Protein AF-J4TCX5-F1 (afdb_monomer_lite)

Structure (mmCIF, N/CA/C/O backbone):
data_AF-J4TCX5-F1
#
_entry.id   AF-J4TCX5-F1
#
loop_
_atom_site.group_PDB
_atom_site.id
_atom_site.type_symbol
_atom_site.label_atom_id
_atom_site.label_alt_id
_atom_site.label_comp_id
_atom_site.label_asym_id
_atom_site.label_entity_id
_atom_site.label_seq_id
_atom_site.pdbx_PDB_ins_code
_atom_site.Cartn_x
_atom_site.Cartn_y
_atom_site.Cartn_z
_atom_site.occupancy
_atom_site.B_iso_or_equiv
_atom_site.auth_seq_id
_atom_site.auth_comp_id
_atom_site.auth_asym_id
_atom_site.auth_atom_id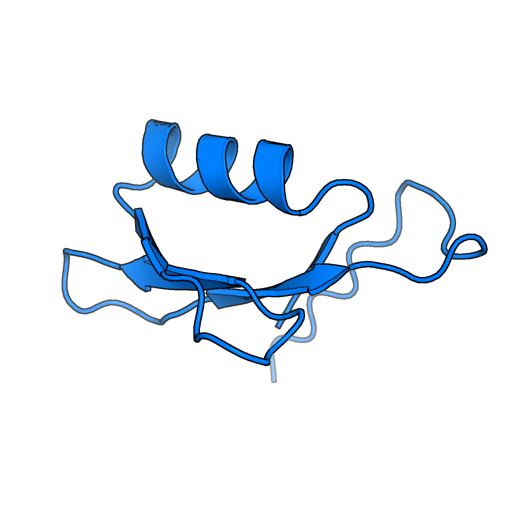
_atom_site.pdbx_PDB_model_num
ATOM 1 N N . MET A 1 1 ? 7.809 -7.640 4.715 1.00 74.56 1 MET A N 1
ATOM 2 C CA . MET A 1 1 ? 8.353 -6.679 3.731 1.00 74.56 1 MET A CA 1
ATOM 3 C C . MET A 1 1 ? 8.323 -7.320 2.353 1.00 74.56 1 MET A C 1
ATOM 5 O O . MET A 1 1 ? 8.722 -8.473 2.242 1.00 74.56 1 MET A O 1
ATOM 9 N N . ILE A 1 2 ? 7.825 -6.608 1.343 1.00 84.62 2 ILE A N 1
ATOM 10 C CA . ILE A 1 2 ? 7.678 -7.075 -0.042 1.00 84.62 2 ILE A CA 1
ATOM 11 C C . ILE A 1 2 ? 8.493 -6.161 -0.957 1.00 84.62 2 ILE A C 1
ATOM 13 O O . ILE A 1 2 ? 8.436 -4.938 -0.830 1.00 84.62 2 ILE A O 1
ATOM 17 N N . TYR A 1 3 ? 9.222 -6.750 -1.904 1.00 83.38 3 TYR A N 1
ATOM 18 C CA . TYR A 1 3 ? 9.862 -6.006 -2.984 1.00 83.38 3 TYR A CA 1
ATOM 19 C C . TY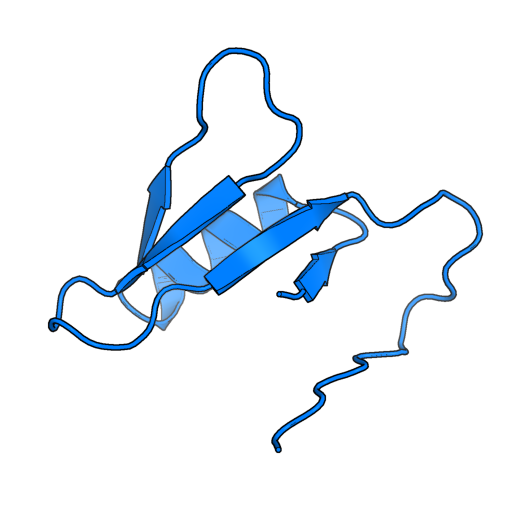R A 1 3 ? 8.944 -5.989 -4.203 1.00 83.38 3 TYR A C 1
ATOM 21 O O . TYR A 1 3 ? 8.697 -7.027 -4.812 1.00 83.38 3 TYR A O 1
ATOM 29 N N . ALA A 1 4 ? 8.434 -4.814 -4.555 1.00 83.44 4 ALA A N 1
ATOM 30 C CA . ALA A 1 4 ? 7.500 -4.640 -5.658 1.00 83.44 4 ALA A CA 1
ATOM 31 C C . ALA A 1 4 ? 8.189 -3.973 -6.853 1.00 83.44 4 ALA A C 1
ATOM 33 O O . ALA A 1 4 ? 8.877 -2.963 -6.705 1.00 83.44 4 ALA A O 1
ATOM 34 N N . ALA A 1 5 ? 7.988 -4.520 -8.055 1.00 82.69 5 ALA A N 1
ATOM 35 C CA . ALA A 1 5 ? 8.481 -3.906 -9.289 1.00 82.69 5 ALA A CA 1
ATOM 36 C C . ALA A 1 5 ? 7.804 -2.549 -9.549 1.00 82.69 5 ALA A C 1
ATOM 38 O O . ALA A 1 5 ? 8.477 -1.583 -9.905 1.00 82.69 5 ALA A O 1
ATOM 39 N N . ASN A 1 6 ? 6.492 -2.476 -9.300 1.00 85.19 6 ASN A N 1
ATOM 40 C CA . ASN A 1 6 ? 5.737 -1.231 -9.223 1.00 85.19 6 ASN A CA 1
ATOM 41 C C . ASN A 1 6 ? 5.075 -1.126 -7.843 1.00 85.19 6 ASN A C 1
ATOM 43 O O . ASN A 1 6 ? 4.093 -1.813 -7.557 1.00 85.19 6 ASN A O 1
ATOM 47 N N . VAL A 1 7 ? 5.654 -0.294 -6.978 1.00 85.69 7 VAL A N 1
ATOM 48 C CA . VAL A 1 7 ? 5.179 -0.086 -5.604 1.00 85.69 7 VAL A CA 1
ATOM 49 C C . VAL A 1 7 ? 3.791 0.551 -5.591 1.00 85.69 7 VAL A C 1
ATOM 51 O O . VAL A 1 7 ? 2.962 0.151 -4.782 1.00 85.69 7 VAL A O 1
ATOM 54 N N . GLU A 1 8 ? 3.513 1.489 -6.498 1.00 86.06 8 GLU A N 1
ATOM 55 C CA . GLU A 1 8 ? 2.248 2.227 -6.510 1.00 86.06 8 GLU A CA 1
ATOM 56 C C . GLU A 1 8 ? 1.075 1.334 -6.939 1.00 86.06 8 GLU A C 1
ATOM 58 O O . GLU A 1 8 ? 0.047 1.293 -6.263 1.00 86.06 8 GLU A O 1
ATOM 63 N N . ASP A 1 9 ? 1.251 0.545 -8.004 1.00 87.88 9 ASP A N 1
ATOM 64 C CA . ASP A 1 9 ? 0.231 -0.421 -8.442 1.00 87.88 9 ASP A CA 1
ATOM 65 C C . ASP A 1 9 ? -0.013 -1.498 -7.380 1.00 87.88 9 ASP A C 1
ATOM 67 O O . ASP A 1 9 ? -1.153 -1.889 -7.126 1.00 87.88 9 ASP A O 1
ATOM 71 N N . THR A 1 10 ? 1.062 -1.952 -6.725 1.00 88.25 10 THR A N 1
ATOM 72 C CA . THR A 1 10 ? 0.970 -2.940 -5.644 1.00 88.25 10 THR A CA 1
ATOM 73 C C . THR A 1 10 ? 0.213 -2.359 -4.456 1.00 88.25 10 THR A C 1
ATOM 75 O O . THR A 1 10 ? -0.690 -3.006 -3.938 1.00 88.25 10 THR A O 1
ATOM 78 N N . ALA A 1 11 ? 0.520 -1.125 -4.053 1.00 89.38 11 ALA A N 1
ATOM 79 C CA . ALA A 1 11 ? -0.187 -0.453 -2.972 1.00 89.38 11 ALA A CA 1
ATOM 80 C C . ALA A 1 11 ? -1.688 -0.342 -3.274 1.00 89.38 11 ALA A C 1
ATOM 82 O O . ALA A 1 11 ? -2.501 -0.812 -2.483 1.00 89.38 11 ALA A O 1
ATOM 83 N N . ARG A 1 12 ? -2.055 0.148 -4.467 1.00 89.50 12 ARG A N 1
ATOM 84 C CA . ARG A 1 12 ? -3.461 0.262 -4.899 1.00 89.50 12 ARG A CA 1
ATOM 85 C C . ARG A 1 12 ? -4.197 -1.075 -4.908 1.00 89.50 12 ARG A C 1
ATOM 87 O O . ARG A 1 12 ? -5.390 -1.109 -4.616 1.00 89.50 12 ARG A O 1
ATOM 94 N N . PHE A 1 13 ? -3.522 -2.165 -5.268 1.00 89.31 13 PHE A N 1
ATOM 95 C CA . PHE A 1 13 ? -4.104 -3.504 -5.20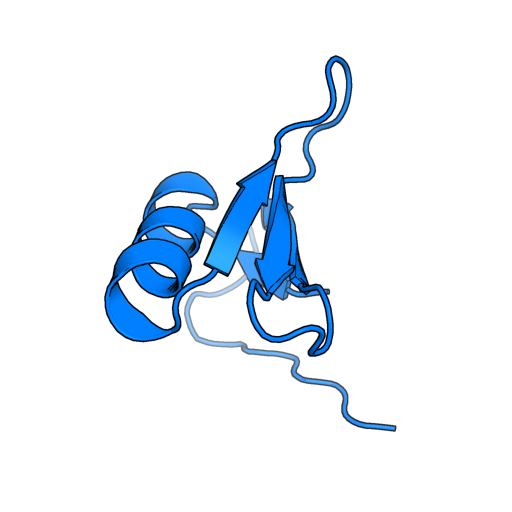1 1.00 89.31 13 PHE A CA 1
ATOM 96 C C . PHE A 1 13 ? -4.484 -3.865 -3.758 1.00 89.31 13 PHE A C 1
ATOM 98 O O . PHE A 1 13 ? -5.617 -4.275 -3.507 1.00 89.31 13 PHE A O 1
ATOM 105 N N . TYR A 1 14 ? -3.582 -3.644 -2.800 1.00 89.12 14 TYR A N 1
ATOM 106 C CA . TYR A 1 14 ? -3.865 -3.924 -1.392 1.00 89.12 14 TYR A CA 1
ATOM 107 C C . TYR A 1 14 ? -4.948 -3.015 -0.804 1.00 89.12 14 TYR A C 1
ATOM 109 O O . TYR A 1 14 ? -5.822 -3.510 -0.095 1.00 89.12 14 TYR A O 1
ATOM 117 N N . GLU A 1 15 ? -4.955 -1.727 -1.150 1.00 89.81 15 GLU A N 1
ATOM 118 C CA . GLU A 1 15 ? -6.011 -0.806 -0.709 1.00 89.81 15 GLU A CA 1
ATOM 119 C C . GLU A 1 15 ? -7.396 -1.232 -1.217 1.00 89.81 15 GLU A C 1
ATOM 121 O O . GLU A 1 15 ? -8.371 -1.212 -0.475 1.00 89.81 15 GLU A O 1
ATOM 126 N N . ARG A 1 16 ? -7.495 -1.669 -2.480 1.00 90.44 16 ARG A N 1
ATOM 127 C CA . ARG A 1 16 ? -8.780 -2.042 -3.095 1.00 90.44 16 ARG A CA 1
ATOM 128 C C . ARG A 1 16 ? -9.327 -3.388 -2.640 1.00 90.44 16 ARG A C 1
ATOM 130 O O . ARG A 1 16 ? -10.542 -3.559 -2.624 1.00 90.44 16 ARG A O 1
ATOM 137 N N . HIS A 1 17 ? -8.458 -4.359 -2.371 1.00 88.75 17 HIS A N 1
ATOM 138 C CA . HIS A 1 17 ? -8.877 -5.747 -2.157 1.00 88.75 17 HIS A CA 1
ATOM 139 C C . HIS A 1 17 ? -8.845 -6.189 -0.695 1.00 88.75 17 HIS A C 1
ATOM 141 O O . HIS A 1 17 ? -9.530 -7.150 -0.355 1.00 88.75 17 HIS A O 1
ATOM 147 N N . PHE A 1 18 ? -8.062 -5.518 0.150 1.00 85.38 18 PHE A N 1
ATOM 148 C CA . PHE A 1 18 ? -7.766 -5.990 1.504 1.00 85.38 18 PHE A CA 1
ATOM 149 C C . PHE A 1 18 ? -7.939 -4.909 2.580 1.00 85.38 18 PHE A C 1
ATOM 151 O O . PHE A 1 18 ? -7.514 -5.125 3.707 1.00 85.38 18 PHE A O 1
ATOM 158 N N . ASP A 1 19 ? -8.543 -3.765 2.239 1.00 88.19 19 ASP A N 1
ATOM 159 C CA . ASP A 1 19 ? -8.799 -2.648 3.164 1.00 88.19 19 ASP A CA 1
ATOM 160 C C . ASP A 1 19 ? -7.535 -2.156 3.894 1.00 88.19 19 ASP A C 1
ATOM 162 O O . ASP A 1 19 ? -7.519 -1.833 5.083 1.00 88.19 19 ASP A O 1
ATOM 166 N N . PHE A 1 20 ? -6.424 -2.123 3.158 1.00 91.69 20 PHE A N 1
ATOM 167 C CA . PHE A 1 20 ? -5.206 -1.467 3.613 1.00 91.69 20 PHE A CA 1
ATOM 168 C C . 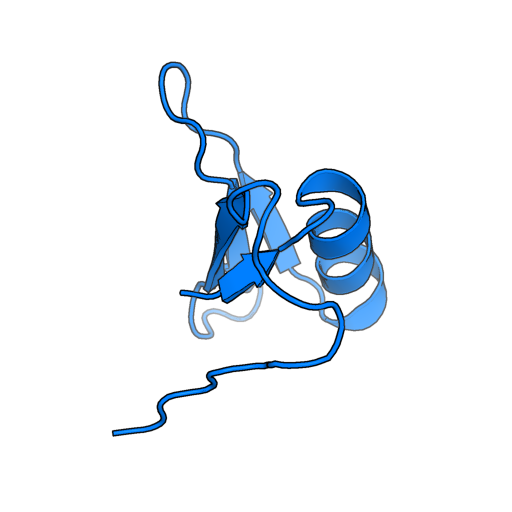PHE A 1 20 ? -5.246 0.021 3.284 1.00 91.69 20 PHE A C 1
ATOM 170 O O . PHE A 1 20 ? -5.902 0.456 2.341 1.00 91.69 20 PHE A O 1
ATOM 177 N N . LYS A 1 21 ? -4.460 0.800 4.023 1.00 91.62 21 LYS A N 1
ATOM 178 C CA . LYS A 1 21 ? -4.180 2.199 3.706 1.00 91.62 21 LYS A CA 1
ATOM 179 C C . LYS A 1 21 ? -2.696 2.386 3.442 1.00 91.62 21 LYS A C 1
ATOM 181 O O . LYS A 1 21 ? -1.878 2.086 4.313 1.00 91.62 21 LYS A O 1
ATOM 186 N N . ALA A 1 22 ? -2.342 2.892 2.265 1.00 90.75 22 ALA A N 1
ATOM 187 C CA . ALA A 1 22 ? -0.959 3.194 1.934 1.00 90.75 22 ALA A CA 1
ATOM 188 C C . ALA A 1 22 ? -0.516 4.513 2.585 1.00 90.75 22 ALA A C 1
ATOM 190 O O . ALA A 1 22 ? -1.147 5.557 2.431 1.00 90.75 22 ALA A O 1
ATOM 191 N N . THR A 1 23 ? 0.605 4.469 3.298 1.00 89.62 23 THR A N 1
ATOM 192 C CA . THR A 1 23 ? 1.273 5.622 3.899 1.00 89.62 23 THR A CA 1
ATOM 193 C C . THR A 1 23 ? 2.685 5.715 3.339 1.00 89.62 23 THR A C 1
ATOM 195 O O . THR A 1 23 ? 3.448 4.751 3.370 1.00 89.62 23 THR A O 1
ATOM 198 N N . ILE A 1 24 ? 3.034 6.885 2.806 1.00 84.94 24 ILE A N 1
ATOM 199 C CA . ILE A 1 24 ? 4.390 7.196 2.346 1.00 84.94 24 ILE A CA 1
ATOM 200 C C . ILE A 1 24 ? 5.024 8.099 3.394 1.00 84.94 24 ILE A C 1
ATOM 202 O O . ILE A 1 24 ? 4.499 9.177 3.681 1.00 84.94 24 ILE A O 1
ATOM 206 N N . LEU A 1 25 ? 6.157 7.677 3.948 1.00 78.38 25 LEU A N 1
ATOM 207 C CA . LEU A 1 25 ? 6.934 8.527 4.841 1.00 78.38 25 LEU A CA 1
ATOM 208 C C . LEU A 1 25 ? 7.782 9.504 4.009 1.00 78.38 25 LEU A C 1
ATOM 210 O O . LEU A 1 25 ? 8.514 9.072 3.113 1.00 78.38 25 LEU A O 1
ATOM 214 N N . PRO A 1 26 ? 7.710 10.823 4.272 1.00 71.81 26 PRO A N 1
ATOM 215 C CA . PRO A 1 26 ? 8.522 11.802 3.561 1.00 71.81 26 PRO A CA 1
ATOM 216 C C . PRO A 1 26 ? 10.015 11.509 3.740 1.00 71.81 26 PRO A C 1
ATOM 218 O O . PRO A 1 26 ? 10.512 11.457 4.861 1.00 71.81 26 PRO A O 1
ATOM 221 N N . GLY A 1 27 ? 10.733 11.346 2.628 1.00 72.38 27 GLY A N 1
ATOM 222 C CA . GLY A 1 27 ? 12.174 11.068 2.624 1.00 72.38 27 GLY A CA 1
ATOM 223 C C . GLY A 1 27 ? 12.541 9.589 2.501 1.00 72.38 27 GLY A C 1
ATOM 224 O O . GLY A 1 27 ? 13.717 9.294 2.291 1.00 72.38 27 GLY A O 1
ATOM 225 N N . ASP A 1 28 ? 11.564 8.680 2.546 1.00 71.50 28 ASP A N 1
ATOM 226 C CA . ASP A 1 28 ? 11.792 7.249 2.353 1.00 71.50 28 ASP A CA 1
ATOM 227 C C . ASP A 1 28 ? 11.242 6.753 1.002 1.00 71.50 28 ASP A C 1
ATOM 229 O O . ASP A 1 28 ? 10.306 7.314 0.431 1.00 71.50 28 ASP A O 1
ATOM 233 N N . ARG A 1 29 ? 11.837 5.683 0.465 1.00 77.81 29 ARG A N 1
ATOM 234 C CA . ARG A 1 29 ? 11.361 4.972 -0.741 1.00 77.81 29 ARG A CA 1
ATOM 235 C C . ARG A 1 29 ? 10.463 3.780 -0.395 1.00 77.81 29 ARG A C 1
ATOM 237 O O . ARG A 1 29 ? 10.248 2.898 -1.231 1.00 77.81 29 ARG A O 1
ATOM 244 N N . ILE A 1 30 ? 9.970 3.747 0.838 1.00 84.38 30 ILE A N 1
ATOM 245 C CA . ILE A 1 30 ? 9.146 2.679 1.390 1.00 84.38 30 ILE A CA 1
ATOM 246 C C . ILE A 1 30 ? 7.701 3.162 1.475 1.00 84.38 30 ILE A C 1
ATOM 248 O O . ILE A 1 30 ? 7.420 4.252 1.971 1.00 84.38 30 ILE A O 1
ATOM 252 N N . VAL A 1 31 ? 6.785 2.326 0.993 1.00 89.31 31 VAL A N 1
ATOM 253 C CA . VAL A 1 31 ? 5.346 2.484 1.219 1.00 89.31 31 VAL A CA 1
ATOM 254 C C . VAL A 1 31 ? 4.943 1.520 2.318 1.00 89.31 31 VAL A C 1
ATOM 256 O O . VAL A 1 31 ? 5.191 0.322 2.210 1.00 89.31 31 VAL A O 1
ATOM 259 N N . GLU A 1 32 ? 4.308 2.021 3.365 1.00 90.50 32 GLU A N 1
ATOM 260 C CA . GLU A 1 32 ? 3.724 1.193 4.412 1.00 90.50 32 GLU A CA 1
ATOM 261 C C . GLU A 1 32 ? 2.231 1.013 4.148 1.00 90.50 32 GLU A C 1
ATOM 263 O O . GLU A 1 32 ? 1.484 1.980 4.041 1.00 90.50 32 GLU A O 1
ATOM 268 N N . LEU A 1 33 ? 1.784 -0.230 4.031 1.00 89.75 33 LEU A N 1
ATOM 269 C CA . LEU A 1 33 ? 0.376 -0.585 3.998 1.00 89.75 33 LEU A CA 1
ATOM 270 C C . LEU A 1 33 ? -0.068 -0.904 5.421 1.00 89.75 33 LEU A C 1
ATOM 272 O O . LEU A 1 33 ? 0.390 -1.884 6.010 1.00 89.75 33 LEU A O 1
ATOM 276 N N . VAL A 1 34 ? -0.976 -0.092 5.947 1.00 90.19 34 VAL A N 1
ATOM 277 C CA . VAL A 1 34 ? -1.525 -0.235 7.296 1.00 90.19 34 VAL A CA 1
ATOM 278 C C . VAL A 1 34 ? -2.887 -0.912 7.219 1.00 90.19 34 VAL A C 1
ATOM 280 O O . VAL A 1 34 ? -3.801 -0.376 6.585 1.00 90.19 34 VAL A O 1
ATOM 283 N N . ALA A 1 35 ? -3.021 -2.077 7.851 1.00 88.62 35 ALA A N 1
ATOM 284 C CA . ALA A 1 35 ? -4.294 -2.788 7.923 1.00 88.62 35 ALA A CA 1
ATOM 285 C C . ALA A 1 35 ? -5.270 -1.993 8.805 1.00 88.62 35 ALA A C 1
ATOM 287 O O . ALA A 1 35 ? -4.911 -1.580 9.910 1.00 88.62 35 ALA A O 1
ATOM 288 N N . GLN A 1 36 ? -6.487 -1.726 8.325 1.00 87.94 36 GLN A N 1
ATOM 289 C CA . GLN A 1 36 ? -7.456 -0.926 9.090 1.00 87.94 36 GLN A CA 1
ATOM 290 C C . GLN A 1 36 ? -8.174 -1.725 10.189 1.00 87.94 36 GLN A C 1
ATOM 292 O O . GLN A 1 36 ? -8.734 -1.142 11.114 1.00 87.94 36 GLN A O 1
ATOM 297 N N . ASP A 1 37 ? -8.106 -3.052 10.139 1.00 84.25 37 ASP A N 1
ATOM 298 C CA . ASP A 1 37 ? -8.696 -3.974 11.113 1.00 84.25 37 ASP A CA 1
ATOM 299 C C . ASP A 1 37 ? -7.790 -4.260 12.328 1.00 84.25 37 ASP A C 1
ATOM 301 O O . ASP A 1 37 ? -8.138 -5.065 13.193 1.00 84.25 37 ASP A O 1
ATOM 305 N N . GLY A 1 38 ? -6.631 -3.597 12.416 1.00 76.31 38 GLY A N 1
ATOM 306 C CA . GLY A 1 38 ? -5.628 -3.840 13.457 1.00 76.31 38 GLY A CA 1
ATOM 307 C C . GLY A 1 38 ? -4.728 -5.049 13.183 1.00 76.31 38 GLY A C 1
ATOM 308 O O . GLY A 1 38 ? -3.993 -5.475 14.076 1.00 76.31 38 GLY A O 1
ATOM 309 N N . GLY A 1 39 ? -4.780 -5.605 11.969 1.00 80.25 39 GLY A N 1
ATOM 310 C CA . GLY A 1 39 ? -3.874 -6.643 11.495 1.00 80.25 39 GLY A CA 1
ATOM 311 C C . GLY A 1 39 ? -2.435 -6.162 11.270 1.00 80.25 39 GLY A C 1
ATOM 312 O O . GLY A 1 39 ? -2.021 -5.072 11.662 1.00 80.25 39 GLY A O 1
ATOM 313 N N . ALA A 1 40 ? -1.631 -7.013 10.632 1.00 84.62 40 ALA A N 1
ATOM 314 C CA . ALA A 1 40 ? -0.221 -6.725 10.384 1.00 84.62 40 ALA A CA 1
ATOM 315 C C . ALA A 1 40 ? -0.018 -5.708 9.247 1.00 84.62 40 ALA A C 1
ATOM 317 O O . ALA A 1 40 ? -0.621 -5.827 8.181 1.00 84.62 40 ALA A O 1
ATOM 318 N N . ASN A 1 41 ? 0.921 -4.776 9.434 1.00 87.44 41 ASN A N 1
ATOM 319 C CA . ASN A 1 41 ? 1.330 -3.835 8.390 1.00 87.44 41 ASN A CA 1
ATOM 320 C C . ASN A 1 41 ? 2.291 -4.488 7.386 1.00 87.44 41 ASN A C 1
ATOM 322 O O . ASN A 1 41 ? 3.142 -5.312 7.739 1.00 87.44 41 ASN A O 1
ATOM 326 N N . ILE A 1 42 ? 2.205 -4.073 6.123 1.00 87.75 42 ILE A N 1
ATOM 327 C CA . ILE A 1 42 ? 3.068 -4.553 5.041 1.00 87.75 42 ILE A CA 1
ATOM 328 C C . ILE A 1 42 ? 3.920 -3.396 4.521 1.00 87.75 42 ILE A C 1
ATOM 330 O O . ILE A 1 42 ? 3.419 -2.466 3.907 1.00 87.75 42 ILE A O 1
ATOM 334 N N . MET A 1 43 ? 5.240 -3.485 4.678 1.00 89.62 43 MET A N 1
ATOM 335 C CA . MET A 1 43 ? 6.171 -2.576 3.997 1.00 89.62 43 MET A CA 1
ATOM 336 C C . MET A 1 43 ? 6.442 -3.039 2.566 1.00 89.62 43 MET A C 1
ATOM 338 O O . MET A 1 43 ? 6.905 -4.166 2.357 1.00 89.62 43 MET A O 1
ATOM 342 N N . LEU A 1 44 ? 6.215 -2.153 1.603 1.00 87.50 44 LEU A N 1
ATOM 343 C CA . LEU A 1 44 ? 6.592 -2.281 0.203 1.00 87.50 44 LEU A CA 1
ATOM 344 C C . LEU A 1 44 ? 7.847 -1.453 -0.076 1.00 87.50 44 LEU A C 1
ATOM 346 O O . LEU A 1 44 ? 7.909 -0.266 0.236 1.00 87.50 44 LEU A O 1
ATOM 350 N N . HIS A 1 45 ? 8.825 -2.063 -0.731 1.00 87.00 45 HIS A N 1
ATOM 351 C CA . HIS A 1 45 ? 10.014 -1.378 -1.221 1.00 87.00 45 HIS A CA 1
ATOM 352 C C . HIS A 1 45 ? 10.162 -1.628 -2.716 1.00 87.00 45 HIS A C 1
ATOM 354 O O . HIS A 1 45 ? 9.855 -2.714 -3.211 1.00 87.00 45 HIS A O 1
ATOM 360 N N . GLN A 1 46 ? 10.667 -0.642 -3.452 1.00 82.94 46 GLN A N 1
ATOM 361 C CA . GLN A 1 46 ? 10.892 -0.813 -4.881 1.00 82.94 46 GLN A CA 1
ATOM 362 C C . GLN A 1 46 ? 11.951 -1.894 -5.137 1.00 82.94 46 GLN A C 1
ATOM 364 O O . GLN A 1 46 ? 13.054 -1.854 -4.587 1.00 82.94 46 GLN A O 1
ATOM 369 N N . ALA A 1 47 ? 11.618 -2.879 -5.967 1.00 79.25 47 ALA A N 1
ATOM 370 C CA . ALA A 1 47 ? 12.562 -3.901 -6.387 1.00 79.25 47 ALA A CA 1
ATOM 371 C C . ALA A 1 47 ? 13.638 -3.280 -7.296 1.00 79.25 47 ALA A C 1
ATOM 373 O O . ALA A 1 47 ? 13.352 -2.424 -8.137 1.00 79.25 47 ALA A O 1
ATOM 374 N N . ALA A 1 48 ? 14.893 -3.712 -7.149 1.00 72.69 48 ALA A N 1
ATOM 375 C CA . ALA A 1 48 ? 15.956 -3.294 -8.058 1.00 72.69 48 ALA A CA 1
ATOM 376 C C . ALA A 1 48 ? 15.652 -3.779 -9.489 1.00 72.69 48 ALA A C 1
ATOM 378 O O . ALA A 1 48 ? 15.119 -4.873 -9.666 1.00 72.69 48 ALA A O 1
ATOM 379 N N . LYS A 1 49 ? 16.053 -3.006 -10.512 1.00 60.12 49 LYS A N 1
ATOM 380 C CA . LYS A 1 49 ? 15.783 -3.260 -11.950 1.00 60.12 49 LYS A CA 1
ATOM 381 C C . LYS A 1 49 ? 16.176 -4.663 -12.473 1.00 60.12 49 LYS A C 1
ATOM 383 O O . LYS A 1 49 ? 15.814 -4.996 -13.594 1.00 60.12 49 LYS A O 1
ATOM 388 N N . GLY A 1 50 ? 16.909 -5.469 -11.698 1.00 56.97 50 GLY A N 1
ATOM 389 C CA . GLY A 1 50 ? 17.309 -6.842 -12.033 1.00 56.97 50 GLY A CA 1
ATOM 390 C C . GLY A 1 50 ? 16.526 -7.961 -11.328 1.00 56.97 50 GLY A C 1
ATOM 391 O O . GLY A 1 50 ? 16.841 -9.131 -11.538 1.00 56.97 50 GLY A O 1
ATOM 392 N N . GLN A 1 51 ? 15.539 -7.650 -10.481 1.00 56.44 51 GLN A N 1
ATOM 393 C CA . GLN A 1 51 ? 14.684 -8.671 -9.864 1.00 56.44 51 GLN A CA 1
ATOM 394 C C . GLN A 1 51 ? 13.696 -9.218 -10.902 1.00 56.44 51 GLN A C 1
ATOM 396 O O . GLN A 1 51 ? 12.861 -8.486 -11.430 1.00 56.44 51 GLN A O 1
ATOM 401 N N . ARG A 1 52 ? 13.822 -10.512 -11.223 1.00 51.50 52 ARG A N 1
ATOM 402 C CA . ARG A 1 52 ? 12.951 -11.204 -12.182 1.00 51.50 52 ARG A CA 1
ATOM 403 C C . ARG A 1 52 ? 11.503 -11.164 -11.692 1.00 51.50 52 ARG A C 1
ATOM 405 O O . ARG A 1 52 ? 11.209 -11.598 -10.580 1.00 51.50 52 ARG A O 1
ATOM 412 N N . SER A 1 53 ? 10.603 -10.687 -12.547 1.00 45.59 53 SER A N 1
ATOM 413 C CA . SER A 1 53 ? 9.156 -10.757 -12.344 1.00 45.59 53 SER A CA 1
AT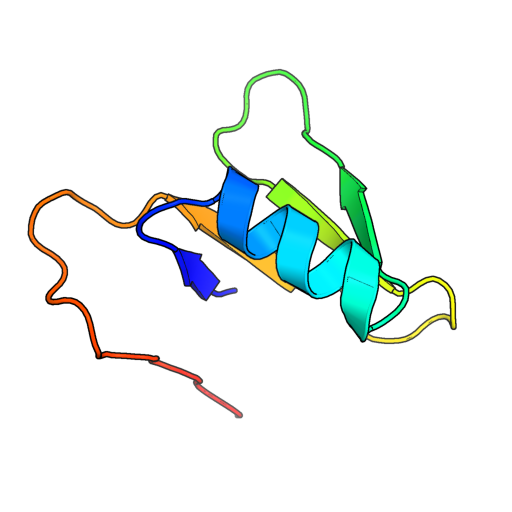OM 414 C C . SER A 1 53 ? 8.750 -12.211 -12.059 1.00 45.59 53 SER A C 1
ATOM 416 O O . SER A 1 53 ? 8.969 -13.078 -12.900 1.00 45.59 53 SER A O 1
ATOM 418 N N . GLY A 1 54 ? 8.216 -12.486 -10.864 1.00 51.44 54 GLY A N 1
ATOM 419 C CA . GLY A 1 54 ? 7.747 -13.822 -10.464 1.00 51.44 54 GLY A CA 1
ATOM 420 C C . GLY A 1 54 ? 8.370 -14.410 -9.192 1.00 51.44 54 GLY A C 1
ATOM 421 O O . GLY A 1 54 ? 7.888 -15.433 -8.717 1.00 51.44 54 GLY A O 1
ATOM 422 N N . GLN A 1 55 ? 9.393 -13.783 -8.597 1.00 42.56 55 GLN A N 1
ATOM 423 C CA . GLN A 1 55 ? 9.916 -14.210 -7.293 1.00 42.56 55 GLN A CA 1
ATOM 424 C C . GLN A 1 55 ? 9.246 -13.432 -6.149 1.00 42.56 55 GLN A C 1
ATOM 426 O O . GLN A 1 55 ? 9.728 -12.393 -5.709 1.00 42.56 55 GLN A O 1
ATOM 431 N N . SER A 1 56 ? 8.130 -13.954 -5.640 1.00 51.59 56 SER A N 1
ATOM 432 C CA . SER A 1 56 ? 7.638 -13.578 -4.310 1.00 51.59 56 SER A CA 1
ATOM 433 C C . SER A 1 56 ? 8.456 -14.333 -3.264 1.00 51.59 56 SER A C 1
ATOM 435 O O . SER A 1 56 ? 8.168 -15.487 -2.958 1.00 51.59 56 SER A O 1
ATOM 437 N N . ILE A 1 57 ? 9.494 -13.700 -2.710 1.00 48.81 57 ILE A N 1
ATOM 438 C CA . ILE A 1 57 ? 10.127 -14.182 -1.474 1.00 48.81 57 ILE A CA 1
ATOM 439 C C . ILE A 1 57 ? 9.207 -13.765 -0.325 1.00 48.81 57 ILE A C 1
ATOM 441 O O . ILE A 1 57 ? 9.398 -12.727 0.304 1.00 48.81 57 ILE A O 1
ATOM 445 N N . VAL A 1 58 ? 8.167 -14.558 -0.072 1.00 49.19 58 VAL A N 1
ATOM 446 C CA . VAL A 1 58 ? 7.433 -14.477 1.192 1.00 49.19 58 VAL A CA 1
ATOM 447 C C . VAL A 1 58 ? 8.157 -15.395 2.167 1.00 49.19 58 VAL A C 1
ATOM 449 O O . VAL A 1 58 ? 8.045 -16.615 2.092 1.00 49.19 58 VAL A O 1
ATOM 452 N N . LYS A 1 59 ? 8.954 -14.805 3.059 1.00 39.94 59 LYS A N 1
ATOM 453 C CA . LYS A 1 59 ? 9.556 -15.514 4.187 1.00 39.94 59 LYS A CA 1
ATOM 454 C C . LYS A 1 59 ? 8.586 -15.416 5.367 1.00 39.94 59 LYS A C 1
ATOM 456 O O . LYS A 1 59 ? 8.547 -14.385 6.028 1.00 39.94 59 LYS A O 1
ATOM 461 N N . LEU A 1 60 ? 7.785 -16.459 5.5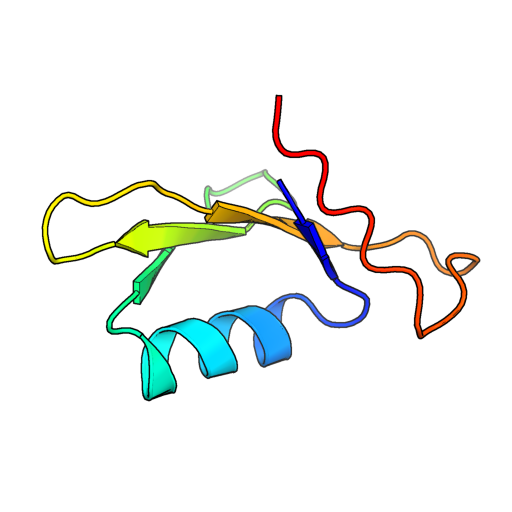83 1.00 36.44 60 LEU A N 1
ATOM 462 C CA . LEU A 1 60 ? 7.090 -16.678 6.854 1.00 36.44 60 LEU A CA 1
ATOM 463 C C . LEU A 1 60 ? 8.065 -17.429 7.772 1.00 36.44 60 LEU A C 1
ATOM 465 O O . LEU A 1 60 ? 8.465 -18.546 7.445 1.00 36.44 60 LEU A O 1
ATOM 469 N N . THR A 1 61 ? 8.493 -16.794 8.860 1.00 43.31 61 THR A N 1
ATOM 470 C CA . THR A 1 61 ? 9.207 -17.430 9.982 1.00 43.31 61 THR A CA 1
ATOM 471 C C . THR A 1 61 ? 8.330 -17.402 11.207 1.00 43.31 61 THR A C 1
ATOM 473 O O . THR A 1 61 ? 7.717 -16.329 11.406 1.00 43.31 61 THR A O 1
#

pLDDT: mean 77.32, std 15.97, range [36.44, 91.69]

Sequence (61 aa):
MIYAANVEDTARFYERHFDFKATILPGDRIVELVAQDGGANIMLHQAAKGQRSGQSIVKLT

Foldseek 3Di:
DWADQDQVVVLVVCCVPQVWDWDDDPPDQWIWTHHPVNDDIDIYHHHDPPDDPPDTPPDDD

Radius of gyration: 11.67 Å; chains: 1; bounding box: 26×29×26 Å

Secondary structure (DSSP, 8-state):
-EEESSHHHHHHHHHHHH-EEEEEPTT-SEEEEEETTS---EEEEEPPTTS-TT-------